Protein AF-A0A7X6ZWK4-F1 (afdb_monomer)

Sequence (92 aa):
MIKCIYLEFCKSGNEFFIVISVKNQQDYIENIIRTTVWKSLNKLGGRQVPEIYVVDCGSTDDTPIILDKICNDYEFVNVLTKEEYINFMEKR

pLDDT: mean 87.86, std 12.27, range [44.22, 98.19]

Solvent-accessible surface area (backbone atoms only — not comparable to full-atom values): 5320 Å² total; per-residue (Å²): 131,84,81,46,62,47,81,46,84,47,73,58,94,94,47,53,34,36,38,39,40,35,40,62,40,59,93,48,51,64,64,53,51,53,52,50,52,51,46,46,66,66,72,49,76,80,52,84,68,52,44,33,40,36,28,41,64,75,50,86,56,61,27,63,65,53,50,57,54,49,34,75,75,33,94,54,38,46,78,31,45,52,67,55,46,52,57,52,60,76,74,108

Structure (mmCIF, N/CA/C/O backbone):
data_AF-A0A7X6ZWK4-F1
#
_entry.id   AF-A0A7X6ZWK4-F1
#
loop_
_atom_site.group_PDB
_atom_site.id
_atom_site.type_symbol
_atom_site.label_atom_id
_atom_site.label_alt_id
_atom_site.label_comp_id
_atom_site.label_asym_id
_atom_site.label_entity_id
_atom_site.label_seq_id
_atom_site.pdbx_PDB_ins_code
_atom_site.Cartn_x
_atom_site.Cartn_y
_atom_site.Cartn_z
_atom_site.occupancy
_atom_site.B_iso_or_equiv
_atom_site.auth_seq_id
_atom_site.auth_comp_id
_atom_site.auth_asym_id
_atom_site.auth_atom_id
_atom_site.pdbx_PDB_model_num
ATOM 1 N N . MET A 1 1 ? -17.221 7.200 -11.543 1.00 45.84 1 MET A N 1
ATOM 2 C CA . MET A 1 1 ? -16.049 6.402 -11.130 1.00 45.84 1 MET A CA 1
ATOM 3 C C . MET A 1 1 ? -15.694 6.855 -9.724 1.00 45.84 1 MET A C 1
ATOM 5 O O . MET A 1 1 ? -15.276 7.995 -9.560 1.00 45.84 1 MET A O 1
ATOM 9 N N . ILE A 1 2 ? -16.034 6.066 -8.705 1.00 44.22 2 ILE A N 1
ATOM 10 C CA . ILE A 1 2 ? -15.778 6.443 -7.309 1.00 44.22 2 ILE A CA 1
ATOM 11 C C . ILE A 1 2 ? -14.258 6.413 -7.119 1.00 44.22 2 ILE A C 1
ATOM 13 O O . ILE A 1 2 ? -13.620 5.413 -7.439 1.00 44.22 2 ILE A O 1
ATOM 17 N N . LYS A 1 3 ? -13.670 7.530 -6.678 1.00 55.53 3 LYS A N 1
ATOM 18 C CA . LYS A 1 3 ? -12.245 7.608 -6.335 1.00 55.53 3 LYS A CA 1
ATOM 19 C C . LYS A 1 3 ? -12.022 6.822 -5.040 1.00 55.53 3 LYS A C 1
ATOM 21 O O . LYS A 1 3 ? -12.059 7.402 -3.964 1.00 55.53 3 LYS A O 1
ATOM 26 N N . CYS A 1 4 ? -11.826 5.511 -5.140 1.00 69.25 4 CYS A N 1
ATOM 27 C CA . CYS A 1 4 ? -11.445 4.673 -3.998 1.00 69.25 4 CYS A CA 1
ATOM 28 C C . CYS A 1 4 ? -9.921 4.552 -3.839 1.00 69.25 4 CYS A C 1
ATOM 30 O O . CYS A 1 4 ? -9.453 3.704 -3.085 1.00 69.25 4 CYS A O 1
ATOM 32 N N . ILE A 1 5 ? -9.161 5.377 -4.570 1.00 78.44 5 ILE A N 1
ATOM 33 C CA . ILE A 1 5 ? -7.708 5.484 -4.468 1.00 78.44 5 ILE A CA 1
ATOM 34 C C . ILE A 1 5 ? -7.340 6.952 -4.353 1.00 78.44 5 ILE A C 1
ATOM 36 O O . ILE A 1 5 ? -7.772 7.778 -5.167 1.00 78.44 5 ILE A O 1
ATOM 40 N N . TYR A 1 6 ? -6.530 7.262 -3.353 1.00 83.88 6 TYR A N 1
ATOM 41 C CA . TYR A 1 6 ? -5.999 8.591 -3.121 1.00 83.88 6 TYR A CA 1
ATOM 42 C C . TYR A 1 6 ? -4.496 8.498 -2.873 1.00 83.88 6 TYR A C 1
ATOM 44 O O . TYR A 1 6 ? -4.0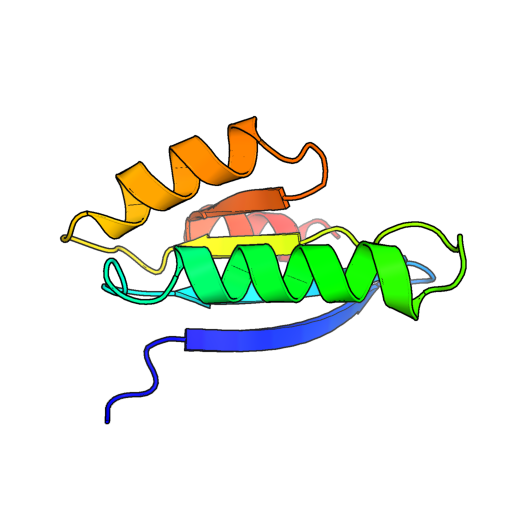57 7.674 -2.078 1.00 83.88 6 TYR A O 1
ATOM 52 N N . LEU A 1 7 ? -3.723 9.300 -3.608 1.00 86.69 7 LEU A N 1
ATOM 53 C CA . LEU A 1 7 ? -2.265 9.291 -3.566 1.00 86.69 7 LEU A CA 1
ATOM 54 C C . LEU A 1 7 ? -1.766 10.656 -3.105 1.00 86.69 7 LEU A C 1
ATOM 56 O O . LEU A 1 7 ? -2.063 11.670 -3.741 1.00 86.69 7 LEU A O 1
ATOM 60 N N . GLU A 1 8 ? -0.981 10.660 -2.035 1.00 86.31 8 GLU A N 1
ATOM 61 C CA . GLU A 1 8 ? -0.379 11.854 -1.450 1.00 86.31 8 GLU A CA 1
ATOM 62 C C . GLU A 1 8 ? 1.139 11.738 -1.398 1.00 86.31 8 GLU A C 1
ATOM 64 O O . GLU A 1 8 ? 1.696 10.668 -1.157 1.00 86.31 8 GLU A O 1
ATOM 69 N N . PHE A 1 9 ? 1.804 12.874 -1.594 1.00 82.69 9 PHE A N 1
ATOM 70 C CA . PHE A 1 9 ? 3.223 13.033 -1.306 1.00 82.69 9 PHE A CA 1
ATOM 71 C C . PHE A 1 9 ? 3.345 13.821 -0.011 1.00 82.69 9 PHE A C 1
ATOM 73 O O . PHE A 1 9 ? 2.942 14.984 0.057 1.00 82.69 9 PHE A O 1
ATOM 80 N N . CYS A 1 10 ? 3.903 13.186 1.006 1.00 81.94 10 CYS A N 1
ATOM 81 C CA . CYS A 1 10 ? 4.030 13.748 2.336 1.00 81.94 10 CYS A CA 1
ATOM 82 C C . CYS A 1 10 ? 5.500 14.034 2.650 1.00 81.94 10 CYS A C 1
ATOM 84 O O . CYS A 1 10 ? 6.417 13.413 2.102 1.00 81.94 10 CYS A O 1
ATOM 86 N N . LYS A 1 11 ? 5.722 14.992 3.551 1.00 81.06 11 LYS A N 1
ATOM 87 C CA . LYS A 1 11 ? 7.044 15.346 4.063 1.00 81.06 11 LYS A CA 1
ATOM 88 C C . LYS A 1 11 ? 6.974 15.455 5.582 1.00 81.06 11 LYS A C 1
ATOM 90 O O . LYS A 1 11 ? 6.156 16.222 6.083 1.00 81.06 11 LYS A O 1
ATOM 95 N N . SER A 1 12 ? 7.841 14.735 6.288 1.00 77.75 12 SER A N 1
ATOM 96 C CA . SER A 1 12 ? 8.068 14.918 7.727 1.00 77.75 12 SER A CA 1
ATOM 97 C C . SER A 1 12 ? 9.554 15.173 7.961 1.00 77.75 12 SER A C 1
ATOM 99 O O . SER A 1 12 ? 10.402 14.391 7.533 1.00 77.75 12 SER A O 1
ATOM 101 N N . GLY A 1 13 ? 9.896 16.318 8.555 1.00 80.81 13 GLY A N 1
ATOM 102 C CA . GLY A 1 13 ? 11.289 16.760 8.658 1.00 80.81 13 GLY A CA 1
ATOM 103 C C . GLY A 1 13 ? 11.968 16.855 7.283 1.00 80.81 13 GLY A C 1
ATOM 104 O O . GLY A 1 13 ? 11.531 17.620 6.423 1.00 80.81 13 GLY A O 1
ATOM 105 N N . ASN A 1 14 ? 13.036 16.079 7.074 1.00 73.50 14 ASN A N 1
ATOM 106 C CA . ASN A 1 14 ? 13.750 15.980 5.792 1.00 73.50 14 ASN A CA 1
ATOM 107 C C . ASN A 1 14 ? 13.370 14.738 4.968 1.00 73.50 14 ASN A C 1
ATOM 109 O O . ASN A 1 14 ? 13.894 14.566 3.867 1.00 73.50 14 ASN A O 1
ATOM 113 N N . GLU A 1 15 ? 12.463 13.900 5.468 1.00 79.00 15 GLU A N 1
ATOM 114 C CA . GLU A 1 15 ? 12.039 12.668 4.807 1.00 79.00 15 GLU A CA 1
ATOM 115 C C . GLU A 1 15 ? 10.793 12.906 3.954 1.00 79.00 15 GLU A C 1
ATOM 117 O O . GLU A 1 15 ? 9.853 13.597 4.360 1.00 79.00 15 GLU A O 1
ATOM 122 N N . PHE A 1 16 ? 10.785 12.308 2.765 1.00 84.75 16 PHE A N 1
ATOM 123 C CA . PHE A 1 16 ? 9.634 12.283 1.870 1.00 84.75 16 PHE A CA 1
ATOM 124 C C . PHE A 1 16 ? 9.093 10.862 1.794 1.00 84.75 16 PHE A C 1
ATOM 126 O O . PHE A 1 16 ? 9.860 9.913 1.647 1.00 84.75 16 PHE A O 1
ATOM 133 N N . PHE A 1 17 ? 7.774 10.727 1.853 1.00 90.62 17 PHE A N 1
ATOM 134 C CA . PHE A 1 17 ? 7.094 9.446 1.718 1.00 90.62 17 PHE A CA 1
ATOM 135 C C . PHE A 1 17 ? 5.816 9.601 0.899 1.00 90.62 17 PHE A C 1
ATOM 137 O O . PHE A 1 17 ? 5.286 10.703 0.734 1.00 90.62 17 PHE A O 1
ATOM 144 N N . ILE A 1 18 ? 5.344 8.492 0.348 1.00 92.38 18 ILE A N 1
ATOM 145 C CA . ILE A 1 18 ? 4.133 8.426 -0.465 1.00 92.38 18 ILE A CA 1
ATOM 146 C C . ILE A 1 18 ? 3.075 7.684 0.337 1.00 92.38 18 ILE A C 1
ATOM 148 O O . ILE A 1 18 ? 3.370 6.657 0.942 1.00 92.38 18 ILE A O 1
ATOM 152 N N . VAL A 1 19 ? 1.844 8.181 0.324 1.00 94.75 19 VAL A N 1
ATOM 153 C CA . VAL A 1 19 ? 0.698 7.504 0.938 1.00 94.75 19 VAL A CA 1
ATOM 154 C C . VAL A 1 19 ? -0.305 7.162 -0.152 1.00 94.75 19 VAL A C 1
ATOM 156 O O . VAL A 1 19 ? -0.673 8.023 -0.948 1.00 94.75 19 VAL A O 1
ATOM 159 N N . ILE A 1 20 ? -0.730 5.902 -0.208 1.00 95.44 20 ILE A N 1
ATOM 160 C CA . ILE A 1 20 ? -1.740 5.398 -1.139 1.00 95.44 20 ILE A CA 1
ATOM 161 C C . ILE A 1 20 ? -2.889 4.828 -0.314 1.00 95.44 20 ILE A C 1
ATOM 163 O O . ILE A 1 20 ? -2.832 3.691 0.141 1.00 95.44 20 ILE A O 1
ATOM 167 N N . SER A 1 21 ? -3.951 5.600 -0.127 1.00 95.25 21 SER A N 1
ATOM 168 C CA . SER A 1 21 ? -5.159 5.119 0.545 1.00 95.25 21 SER A CA 1
ATOM 169 C C . SER A 1 21 ? -6.039 4.373 -0.448 1.00 95.25 21 SER A C 1
ATOM 171 O O . SER A 1 21 ? -6.325 4.902 -1.527 1.00 95.25 21 SER A O 1
ATOM 173 N N . VAL A 1 22 ? -6.482 3.168 -0.092 1.00 95.31 22 VAL A N 1
ATOM 174 C CA . VAL A 1 22 ? -7.228 2.267 -0.979 1.00 95.31 22 VAL A CA 1
ATOM 175 C C . VAL A 1 22 ? -8.430 1.634 -0.276 1.00 95.31 22 VAL A C 1
ATOM 177 O O . VAL A 1 22 ? -8.403 1.397 0.930 1.00 95.31 22 VAL A O 1
ATOM 180 N N . LYS A 1 23 ? -9.503 1.365 -1.030 1.00 96.06 23 LYS A N 1
ATOM 181 C CA . LYS A 1 23 ? -10.609 0.500 -0.598 1.00 96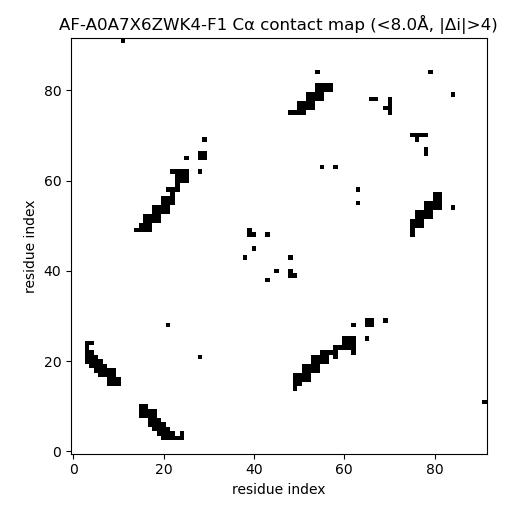.06 23 LYS A CA 1
ATOM 182 C C . LYS A 1 23 ? -11.271 -0.215 -1.772 1.00 96.06 23 LYS A C 1
ATOM 184 O O . LYS A 1 23 ? -11.811 0.459 -2.646 1.00 96.06 23 LYS A O 1
ATOM 189 N N . ASN A 1 24 ? -11.337 -1.540 -1.747 1.00 96.25 24 ASN A N 1
ATOM 190 C CA . ASN A 1 24 ? -12.009 -2.360 -2.760 1.00 96.25 24 ASN A CA 1
ATOM 191 C C . ASN A 1 24 ? -11.528 -2.064 -4.194 1.00 96.25 24 ASN A C 1
ATOM 193 O O . ASN A 1 24 ? -12.275 -1.522 -5.015 1.00 96.25 24 ASN A O 1
ATOM 197 N N . GLN A 1 25 ? -10.242 -2.288 -4.461 1.00 95.06 25 GLN A N 1
ATOM 198 C CA . GLN A 1 25 ? -9.571 -1.964 -5.724 1.00 95.06 25 GLN A CA 1
ATOM 199 C C . GLN A 1 25 ? -8.745 -3.131 -6.272 1.00 95.06 25 GLN A C 1
ATOM 201 O O . GLN A 1 25 ? -7.695 -2.900 -6.881 1.00 95.06 25 GLN A O 1
ATOM 206 N N . GLN A 1 26 ? -9.219 -4.366 -6.099 1.00 96.31 26 GLN A N 1
ATOM 207 C CA . GLN A 1 26 ? -8.513 -5.571 -6.549 1.00 96.31 26 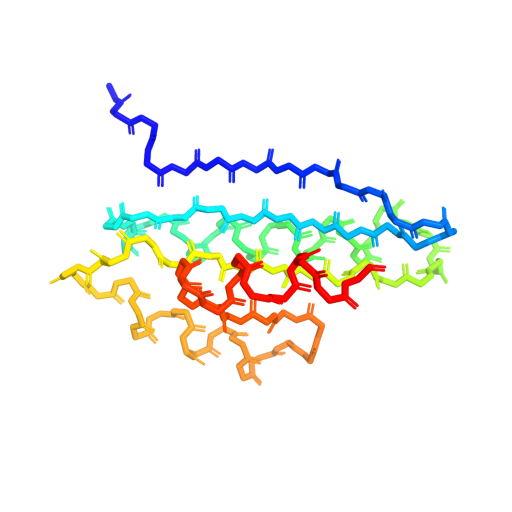GLN A CA 1
ATOM 208 C C . GLN A 1 26 ? -8.055 -5.511 -8.022 1.00 96.31 26 GLN A C 1
ATOM 210 O O . GLN A 1 26 ? -6.968 -5.972 -8.350 1.00 96.31 26 GLN A O 1
ATOM 215 N N . ASP A 1 27 ? -8.825 -4.858 -8.899 1.00 95.69 27 ASP A N 1
ATOM 216 C CA . ASP A 1 27 ? -8.539 -4.814 -10.339 1.00 95.69 27 ASP A CA 1
ATOM 217 C C . ASP A 1 27 ? -7.402 -3.844 -10.718 1.00 95.69 27 ASP A C 1
ATOM 219 O O . ASP A 1 27 ? -6.836 -3.936 -11.808 1.00 95.69 27 ASP A O 1
ATOM 223 N N . TYR A 1 28 ? -7.077 -2.876 -9.851 1.00 93.38 28 TYR A N 1
ATOM 224 C CA . TYR A 1 28 ? -6.209 -1.742 -10.208 1.00 93.38 28 TYR A CA 1
ATOM 225 C C . TYR A 1 28 ? -5.036 -1.525 -9.254 1.00 93.38 28 TYR A C 1
ATOM 227 O O . TYR A 1 28 ? -4.019 -0.954 -9.666 1.00 93.38 28 TYR A O 1
ATOM 235 N N . ILE A 1 29 ? -5.165 -1.939 -7.990 1.00 95.19 29 ILE A N 1
ATOM 236 C CA . ILE A 1 29 ? -4.222 -1.570 -6.931 1.00 95.19 29 ILE A CA 1
ATOM 237 C C . ILE A 1 29 ? -2.800 -2.057 -7.218 1.00 95.19 29 ILE A C 1
ATOM 239 O O . ILE A 1 29 ? -1.848 -1.298 -7.036 1.00 95.19 29 ILE A O 1
ATOM 243 N N . GLU A 1 30 ? -2.650 -3.263 -7.773 1.00 95.19 30 GLU A N 1
ATOM 244 C CA . GLU A 1 30 ? -1.335 -3.801 -8.124 1.00 95.19 30 GLU A CA 1
ATOM 245 C C . GLU A 1 30 ? -0.619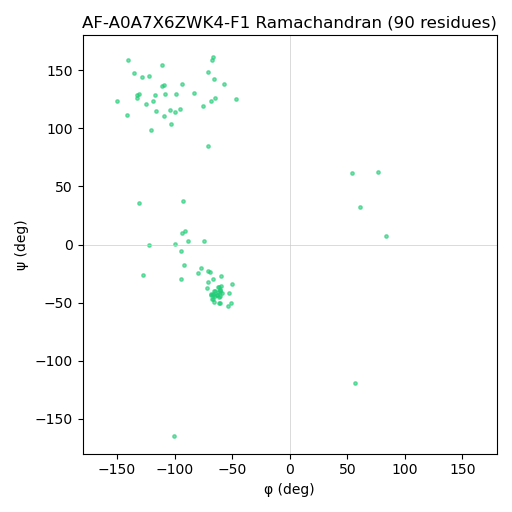 -2.925 -9.152 1.00 95.19 30 GLU A C 1
ATOM 247 O O . GLU A 1 30 ? 0.522 -2.505 -8.942 1.00 95.19 30 GLU A O 1
ATOM 252 N N . ASN A 1 31 ? -1.307 -2.589 -10.245 1.00 94.81 31 ASN A N 1
ATOM 253 C CA . ASN A 1 31 ? -0.726 -1.771 -11.303 1.00 94.81 31 ASN A CA 1
ATOM 254 C C . ASN A 1 31 ? -0.343 -0.373 -10.788 1.00 94.81 31 ASN A C 1
ATOM 256 O O . ASN A 1 31 ? 0.689 0.183 -11.173 1.00 94.81 31 ASN A O 1
ATOM 260 N N . ILE A 1 32 ? -1.142 0.194 -9.881 1.00 93.94 32 ILE A N 1
ATOM 261 C CA . ILE A 1 32 ? -0.883 1.509 -9.285 1.00 93.94 32 ILE A CA 1
ATOM 262 C C . ILE A 1 32 ? 0.357 1.479 -8.392 1.00 93.94 32 ILE A C 1
ATOM 264 O O . ILE A 1 32 ? 1.223 2.352 -8.537 1.00 93.94 32 ILE A O 1
ATOM 268 N N . ILE A 1 33 ? 0.484 0.479 -7.515 1.00 94.56 33 ILE A N 1
ATOM 269 C CA . ILE A 1 33 ? 1.652 0.361 -6.635 1.00 94.56 33 ILE A CA 1
ATOM 270 C C . ILE A 1 33 ? 2.906 0.093 -7.467 1.00 94.56 33 ILE A C 1
ATOM 272 O O . ILE A 1 33 ? 3.868 0.852 -7.353 1.00 94.56 33 ILE A O 1
ATOM 276 N N . ARG A 1 34 ? 2.885 -0.885 -8.384 1.00 94.12 34 ARG A N 1
ATOM 277 C CA . ARG A 1 34 ? 4.049 -1.201 -9.23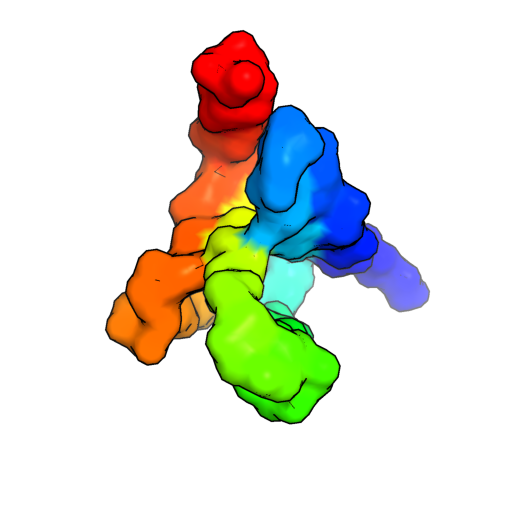6 1.00 94.12 34 ARG A CA 1
ATOM 278 C C . ARG A 1 34 ? 4.476 -0.015 -10.103 1.00 94.12 34 ARG A C 1
ATOM 280 O O . ARG A 1 34 ? 5.668 0.256 -10.235 1.00 94.12 34 ARG A O 1
ATOM 287 N N . THR A 1 35 ? 3.525 0.752 -10.638 1.00 92.62 35 THR A N 1
ATOM 288 C CA . THR A 1 35 ? 3.830 1.989 -11.378 1.00 92.62 35 THR A CA 1
ATOM 289 C C . THR A 1 35 ? 4.471 3.046 -10.478 1.00 92.62 35 THR A C 1
ATOM 291 O O . THR A 1 35 ? 5.382 3.756 -10.911 1.00 92.62 35 THR A O 1
ATOM 294 N N . THR A 1 36 ? 4.001 3.179 -9.237 1.00 91.31 36 THR A N 1
ATOM 295 C CA . THR A 1 36 ? 4.556 4.129 -8.261 1.00 91.31 36 THR A CA 1
ATOM 296 C C . THR A 1 36 ? 5.973 3.726 -7.867 1.00 91.31 36 THR A C 1
ATOM 298 O O . THR A 1 36 ? 6.875 4.552 -7.975 1.00 91.31 36 THR A O 1
ATOM 301 N N . VAL A 1 37 ? 6.194 2.448 -7.552 1.00 92.00 37 VAL A N 1
ATOM 302 C CA . VAL A 1 37 ? 7.516 1.853 -7.306 1.00 92.00 37 VAL A CA 1
ATOM 303 C C . VAL A 1 37 ? 8.464 2.120 -8.475 1.00 92.00 37 VAL A C 1
ATOM 305 O O . VAL A 1 37 ? 9.540 2.686 -8.285 1.00 92.00 37 VAL A O 1
ATOM 308 N N . TRP A 1 38 ? 8.052 1.793 -9.703 1.00 91.06 38 TRP A N 1
ATOM 309 C CA . TRP A 1 38 ? 8.877 2.007 -10.892 1.00 91.06 38 TRP A CA 1
ATOM 310 C C . TRP A 1 38 ? 9.253 3.482 -11.076 1.00 91.06 38 TRP A C 1
ATOM 312 O O . TRP A 1 38 ? 10.406 3.792 -11.384 1.00 91.06 38 TRP A O 1
ATOM 322 N N . LYS A 1 39 ? 8.315 4.411 -10.852 1.00 87.38 39 LYS A N 1
ATOM 323 C CA . LYS A 1 39 ? 8.600 5.853 -10.907 1.00 87.38 39 LYS A CA 1
ATOM 324 C C . LYS A 1 39 ? 9.577 6.273 -9.812 1.00 87.38 39 LYS A C 1
ATOM 326 O O . LYS A 1 39 ? 10.498 7.024 -10.122 1.00 87.38 39 LYS A O 1
ATOM 331 N N . SER A 1 40 ? 9.402 5.797 -8.582 1.00 86.50 40 SER A N 1
ATOM 332 C CA . SER A 1 40 ? 10.289 6.112 -7.457 1.00 86.50 40 SER A CA 1
ATOM 333 C C . SER A 1 40 ? 11.719 5.635 -7.715 1.00 86.50 40 SER A C 1
ATOM 335 O O . SER A 1 40 ? 12.654 6.416 -7.557 1.00 86.50 40 SER A O 1
ATOM 337 N N . LEU A 1 41 ? 11.891 4.407 -8.214 1.00 86.12 41 LEU A N 1
ATOM 338 C CA . LEU A 1 41 ? 13.207 3.836 -8.520 1.00 86.12 41 LEU A CA 1
ATOM 339 C C . LEU A 1 41 ? 13.909 4.554 -9.683 1.00 86.12 41 LEU A C 1
ATOM 341 O O . LEU A 1 41 ? 15.103 4.830 -9.613 1.00 86.12 41 LEU A O 1
ATOM 345 N N . ASN A 1 42 ? 13.176 4.880 -10.753 1.00 80.25 42 ASN A N 1
ATOM 346 C CA . ASN A 1 42 ? 13.793 5.367 -11.991 1.00 80.25 42 ASN A CA 1
ATOM 347 C C . ASN A 1 42 ? 13.861 6.896 -12.105 1.00 80.25 42 ASN A C 1
ATOM 349 O O . ASN A 1 42 ? 14.764 7.416 -12.757 1.00 80.25 42 ASN A O 1
ATOM 353 N N . LYS A 1 43 ? 12.924 7.645 -11.507 1.00 66.25 43 LYS A N 1
ATOM 354 C CA . LYS A 1 43 ? 12.865 9.113 -11.669 1.00 66.25 43 LYS A CA 1
ATOM 355 C C . LYS A 1 43 ? 13.630 9.896 -10.608 1.00 66.25 43 LYS A C 1
ATOM 357 O O . LYS A 1 43 ? 13.916 11.067 -10.840 1.00 66.25 43 LYS A O 1
ATOM 362 N N . LEU A 1 44 ? 13.974 9.287 -9.473 1.00 61.09 44 LEU A N 1
ATOM 363 C CA . LEU A 1 44 ? 14.692 9.975 -8.391 1.00 61.09 44 LEU A CA 1
ATOM 364 C C . LEU A 1 44 ? 16.224 9.917 -8.528 1.00 61.09 44 LEU A C 1
ATOM 366 O O . LEU A 1 44 ? 16.929 10.457 -7.677 1.00 61.09 44 LEU A O 1
ATOM 370 N N . GLY A 1 45 ? 16.745 9.323 -9.609 1.00 53.41 45 GLY A N 1
ATOM 371 C CA . GLY A 1 45 ? 18.156 9.436 -9.998 1.00 53.41 45 GLY A CA 1
ATOM 372 C C . GLY A 1 45 ? 19.154 8.904 -8.964 1.00 53.41 45 GLY A C 1
ATOM 373 O O . GLY A 1 45 ? 20.238 9.464 -8.837 1.00 53.41 45 GLY A O 1
ATOM 374 N N . GLY A 1 46 ? 18.784 7.874 -8.195 1.00 51.69 46 GLY A N 1
ATOM 375 C CA . GLY A 1 46 ? 19.638 7.287 -7.153 1.00 51.69 46 GLY A CA 1
ATOM 376 C C . GLY A 1 46 ? 19.598 8.002 -5.796 1.00 51.69 46 GLY A C 1
ATOM 377 O O . GLY A 1 46 ? 20.374 7.658 -4.908 1.00 51.69 46 GLY A O 1
ATOM 378 N N . ARG A 1 47 ? 18.703 8.982 -5.603 1.00 62.44 47 ARG A N 1
ATOM 379 C CA . ARG A 1 47 ? 18.337 9.452 -4.255 1.00 62.44 47 ARG A CA 1
ATOM 380 C C . ARG A 1 47 ? 17.569 8.359 -3.508 1.00 62.44 47 ARG A C 1
ATOM 382 O O . ARG A 1 47 ? 16.997 7.472 -4.137 1.00 62.44 47 ARG A O 1
ATOM 389 N N . GLN A 1 48 ? 17.563 8.451 -2.177 1.00 71.31 48 GLN A N 1
ATOM 390 C CA . GLN A 1 48 ? 16.842 7.536 -1.291 1.00 71.31 48 GLN A CA 1
ATOM 391 C C . GLN A 1 48 ? 15.408 7.325 -1.797 1.00 71.31 48 GLN A C 1
ATOM 393 O O . GLN A 1 48 ? 14.682 8.291 -2.050 1.00 71.31 48 GLN A O 1
ATOM 398 N N . VAL A 1 49 ? 15.041 6.061 -2.005 1.00 83.88 49 VAL A N 1
ATOM 399 C CA . VAL A 1 49 ? 13.692 5.674 -2.422 1.00 83.88 49 VAL A CA 1
ATOM 400 C C . VAL A 1 49 ? 12.742 6.056 -1.284 1.00 83.88 49 VAL A C 1
ATOM 402 O O . VAL A 1 49 ? 13.025 5.693 -0.143 1.00 83.88 49 VAL A O 1
ATOM 405 N N . PRO A 1 50 ? 11.670 6.826 -1.544 1.00 88.38 50 PRO A N 1
ATOM 406 C CA . PRO A 1 50 ? 10.727 7.189 -0.501 1.00 88.38 50 PRO A CA 1
ATOM 40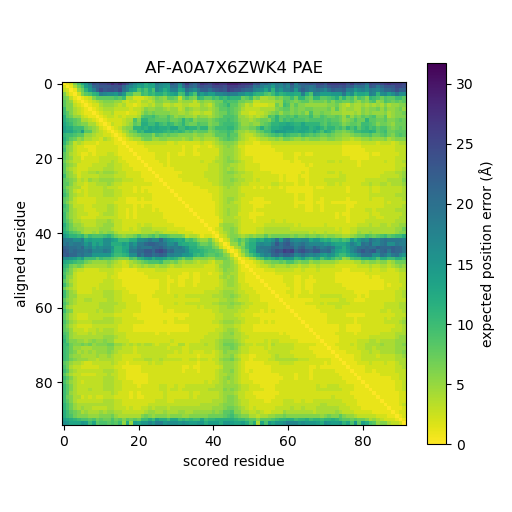7 C C . PRO A 1 50 ? 10.002 5.939 -0.009 1.00 88.38 50 PRO A C 1
ATOM 409 O O . PRO A 1 50 ? 9.616 5.091 -0.816 1.00 88.38 50 PRO A O 1
ATOM 412 N N . GLU A 1 51 ? 9.752 5.885 1.295 1.00 92.44 51 GLU A N 1
ATOM 413 C CA . GLU A 1 51 ? 8.802 4.934 1.866 1.00 92.44 51 GLU A CA 1
ATOM 414 C C . GLU A 1 51 ? 7.429 5.118 1.206 1.00 92.44 51 GLU A C 1
ATOM 416 O O . GLU A 1 51 ? 6.980 6.249 0.970 1.00 92.44 51 GLU A O 1
ATOM 421 N N . ILE A 1 52 ? 6.758 4.012 0.903 1.00 94.31 52 ILE A N 1
ATOM 422 C CA . ILE A 1 52 ? 5.402 3.992 0.357 1.00 94.31 52 ILE A CA 1
ATOM 423 C C . ILE A 1 52 ? 4.501 3.308 1.381 1.00 94.31 52 ILE A C 1
ATOM 425 O O . ILE A 1 52 ? 4.632 2.114 1.626 1.00 94.31 52 ILE A O 1
ATOM 429 N N . TYR A 1 53 ? 3.559 4.053 1.948 1.00 95.50 53 TYR A N 1
ATOM 430 C CA . TYR A 1 53 ? 2.544 3.525 2.855 1.00 95.50 53 TYR A CA 1
ATOM 431 C C . TYR A 1 53 ? 1.242 3.316 2.094 1.00 95.50 53 TYR A C 1
ATOM 433 O O . TYR A 1 53 ? 0.617 4.275 1.639 1.00 95.50 53 TYR A O 1
ATOM 441 N N . VAL A 1 54 ? 0.817 2.068 1.950 1.00 96.88 54 VAL A N 1
ATOM 442 C CA . VAL A 1 54 ? -0.487 1.730 1.383 1.00 96.88 54 VAL A CA 1
ATOM 443 C C . VAL A 1 54 ? -1.469 1.529 2.527 1.00 96.88 54 VAL A C 1
ATOM 445 O O . VAL A 1 54 ? -1.287 0.640 3.351 1.00 96.88 54 VAL A O 1
ATOM 448 N N . VAL A 1 55 ? -2.497 2.370 2.594 1.00 96.94 55 VAL A N 1
ATOM 449 C CA . VAL A 1 55 ? -3.460 2.388 3.698 1.00 96.94 55 VAL A CA 1
ATOM 450 C C . VAL A 1 55 ? -4.757 1.726 3.254 1.00 96.94 55 VAL A C 1
ATOM 452 O O . VAL A 1 55 ? -5.555 2.335 2.532 1.00 96.94 55 VAL A O 1
ATOM 455 N N . ASP A 1 56 ? -4.988 0.488 3.690 1.00 96.94 56 ASP A N 1
ATOM 456 C CA . ASP A 1 56 ? -6.254 -0.198 3.438 1.00 96.94 56 ASP A CA 1
ATOM 457 C C . ASP A 1 56 ? -7.358 0.346 4.357 1.00 96.94 56 ASP A C 1
ATOM 459 O O . ASP A 1 56 ? -7.304 0.278 5.591 1.00 96.94 56 ASP A O 1
ATOM 463 N N . CYS A 1 57 ? -8.400 0.898 3.741 1.00 95.88 57 CYS A N 1
ATOM 464 C CA . CYS A 1 57 ? -9.535 1.527 4.414 1.00 95.88 57 CYS A CA 1
ATOM 465 C C . CYS A 1 57 ? -10.696 0.536 4.638 1.00 95.88 57 CYS A C 1
ATOM 467 O O . CYS A 1 57 ? -11.881 0.898 4.524 1.00 95.88 57 CYS A O 1
ATOM 469 N N . GLY A 1 58 ? -10.343 -0.710 4.961 1.00 95.69 58 GLY A N 1
ATOM 470 C CA . GLY A 1 58 ? -11.259 -1.815 5.230 1.00 95.69 58 GLY A CA 1
ATOM 471 C C . GLY A 1 58 ? -11.843 -2.394 3.949 1.00 95.69 58 GLY A C 1
ATOM 472 O O . GLY A 1 58 ? -13.058 -2.286 3.731 1.00 95.69 58 GLY A O 1
ATOM 473 N N . SER A 1 59 ? -10.979 -2.938 3.090 1.00 96.25 59 SER A N 1
ATOM 474 C CA . SER A 1 59 ? -11.408 -3.657 1.892 1.00 96.25 59 SER A CA 1
ATOM 475 C C . SER A 1 59 ? -12.046 -5.003 2.248 1.00 96.25 59 SER A C 1
ATOM 477 O O . SER A 1 59 ? -11.698 -5.641 3.237 1.00 96.25 59 SER A O 1
ATOM 479 N N . THR A 1 60 ? -13.010 -5.425 1.436 1.00 96.56 60 THR A N 1
ATOM 480 C CA . THR A 1 60 ? -13.763 -6.684 1.583 1.00 96.56 60 THR A CA 1
ATOM 481 C C . THR A 1 60 ? -13.650 -7.583 0.352 1.00 96.56 60 THR A C 1
ATOM 483 O O . THR A 1 60 ? -14.284 -8.632 0.302 1.00 96.56 60 THR A O 1
ATOM 486 N N . ASP A 1 61 ? -12.924 -7.125 -0.665 1.00 96.56 61 ASP A N 1
ATOM 487 C CA . ASP A 1 61 ? -12.605 -7.850 -1.892 1.00 96.56 61 ASP A CA 1
ATOM 488 C C . ASP A 1 61 ? -11.16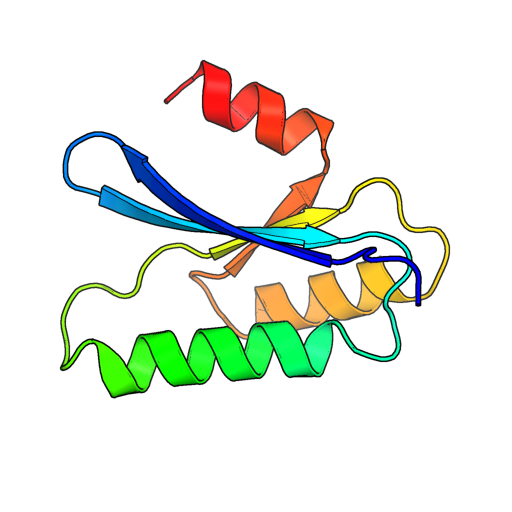9 -8.414 -1.812 1.00 96.56 61 ASP A C 1
ATOM 490 O O . ASP A 1 61 ? -10.574 -8.428 -0.732 1.00 96.56 61 ASP A O 1
ATOM 494 N N . ASP A 1 62 ? -10.580 -8.844 -2.931 1.00 98.19 62 ASP A N 1
ATOM 495 C CA . ASP A 1 62 ? -9.230 -9.435 -2.934 1.00 98.19 62 ASP A CA 1
ATOM 496 C C . ASP A 1 62 ? -8.090 -8.410 -2.743 1.00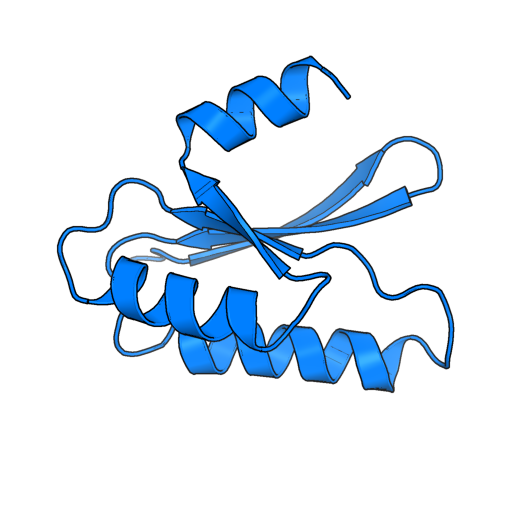 98.19 62 ASP A C 1
ATOM 498 O O . ASP A 1 62 ? -6.912 -8.782 -2.754 1.00 98.19 62 ASP A O 1
ATOM 502 N N . THR A 1 63 ? -8.398 -7.122 -2.527 1.00 97.06 63 THR A N 1
ATOM 503 C CA . THR A 1 63 ? -7.392 -6.067 -2.304 1.00 97.06 63 THR A CA 1
ATOM 504 C C . THR A 1 63 ? -6.378 -6.440 -1.216 1.00 97.06 63 THR A C 1
ATOM 506 O O . THR A 1 63 ? -5.186 -6.368 -1.513 1.00 97.06 63 THR A O 1
ATOM 509 N N . PRO A 1 64 ? -6.761 -6.888 0.000 1.00 97.19 64 PRO A N 1
ATOM 510 C CA . PRO A 1 64 ? -5.788 -7.196 1.053 1.00 97.19 64 PRO A CA 1
ATOM 511 C C . PRO A 1 64 ? -4.818 -8.320 0.667 1.00 97.19 64 PRO A C 1
ATOM 513 O O . PRO A 1 64 ? -3.633 -8.239 0.973 1.00 97.19 64 PRO A O 1
ATOM 516 N N . ILE A 1 65 ? -5.293 -9.331 -0.071 1.00 97.81 65 ILE A N 1
ATOM 517 C CA . ILE A 1 65 ? -4.465 -10.448 -0.556 1.00 97.81 65 ILE A CA 1
ATOM 518 C C . ILE A 1 65 ? -3.425 -9.947 -1.565 1.00 97.81 65 ILE A C 1
ATOM 520 O O . ILE A 1 65 ? -2.281 -10.401 -1.577 1.00 97.81 65 ILE A O 1
ATOM 524 N N . ILE A 1 66 ? -3.818 -9.016 -2.434 1.00 97.50 66 ILE A N 1
ATOM 525 C CA . ILE A 1 66 ? -2.919 -8.404 -3.416 1.00 97.50 66 ILE A CA 1
ATOM 526 C C . ILE A 1 66 ? -1.882 -7.519 -2.713 1.00 97.50 66 ILE A C 1
ATOM 528 O O . ILE A 1 66 ? -0.701 -7.579 -3.052 1.00 97.50 66 ILE A O 1
ATOM 532 N N . LEU A 1 67 ? -2.303 -6.732 -1.719 1.00 96.56 67 LEU A N 1
ATOM 533 C CA . LEU A 1 67 ? -1.413 -5.874 -0.934 1.00 96.56 67 LEU A CA 1
ATOM 534 C C . LEU A 1 67 ? -0.342 -6.677 -0.185 1.00 96.56 67 LEU A C 1
ATOM 536 O O . LEU A 1 67 ? 0.828 -6.306 -0.252 1.00 96.56 67 LEU A O 1
ATOM 540 N N . ASP A 1 68 ? -0.723 -7.791 0.446 1.00 95.56 68 ASP A N 1
ATOM 541 C CA . ASP A 1 68 ? 0.199 -8.687 1.160 1.00 95.56 68 ASP A CA 1
ATOM 542 C C . ASP A 1 68 ? 1.274 -9.279 0.231 1.00 95.56 68 ASP A C 1
ATOM 544 O O . ASP A 1 68 ? 2.461 -9.319 0.551 1.00 95.56 68 ASP A O 1
ATOM 548 N N . LYS A 1 69 ? 0.903 -9.664 -0.994 1.00 95.88 69 LYS A N 1
ATOM 549 C CA . LYS A 1 69 ? 1.891 -10.116 -1.990 1.00 95.88 69 LYS A CA 1
ATOM 550 C C . LYS A 1 69 ? 2.869 -9.004 -2.366 1.00 95.88 69 LYS A C 1
ATOM 552 O O . LYS A 1 69 ? 4.066 -9.247 -2.461 1.00 95.88 69 LYS A O 1
ATOM 557 N N . ILE A 1 70 ? 2.371 -7.786 -2.570 1.00 93.06 70 ILE A N 1
ATOM 558 C CA . ILE A 1 70 ? 3.192 -6.664 -3.040 1.00 93.06 70 ILE A CA 1
ATOM 559 C C . ILE A 1 70 ? 4.154 -6.157 -1.962 1.00 93.06 70 ILE A C 1
ATOM 561 O O . ILE A 1 70 ? 5.278 -5.795 -2.305 1.00 93.06 70 ILE A O 1
ATOM 565 N N . CYS A 1 71 ? 3.768 -6.123 -0.683 1.00 91.00 71 CYS A N 1
ATOM 566 C CA . CYS A 1 71 ? 4.706 -5.710 0.370 1.00 91.00 71 CYS A CA 1
ATOM 567 C C . CYS A 1 71 ? 5.861 -6.708 0.536 1.00 91.00 71 CYS A C 1
ATOM 569 O O . CYS A 1 71 ? 6.978 -6.305 0.837 1.00 91.00 71 CYS A O 1
ATOM 571 N N . ASN A 1 72 ? 5.628 -7.992 0.248 1.00 92.75 72 ASN A N 1
ATOM 572 C CA . ASN A 1 72 ? 6.688 -9.001 0.216 1.00 92.75 72 ASN A CA 1
ATOM 573 C C . ASN A 1 72 ? 7.641 -8.843 -0.989 1.00 92.75 72 ASN A C 1
ATOM 575 O O . ASN A 1 72 ? 8.786 -9.284 -0.917 1.00 92.75 72 ASN A O 1
ATOM 579 N N . ASP A 1 73 ? 7.201 -8.196 -2.076 1.00 93.88 73 ASP A N 1
ATOM 580 C CA . ASP A 1 73 ? 8.037 -7.919 -3.254 1.00 93.88 73 ASP A CA 1
ATOM 581 C C . ASP A 1 73 ? 8.974 -6.704 -3.055 1.00 93.88 73 ASP A C 1
ATOM 583 O O . ASP A 1 73 ? 9.994 -6.599 -3.744 1.00 93.88 73 ASP A O 1
ATOM 587 N N . TYR A 1 74 ? 8.632 -5.758 -2.166 1.00 92.81 74 TYR A N 1
ATOM 588 C CA . TYR A 1 74 ? 9.326 -4.468 -2.037 1.00 92.81 74 TYR A CA 1
ATOM 589 C C . TYR A 1 74 ? 9.465 -4.009 -0.574 1.00 92.81 74 TYR A C 1
ATOM 591 O O . TYR A 1 74 ? 8.498 -3.557 0.030 1.00 92.81 74 TYR A O 1
ATOM 599 N N . GLU A 1 75 ? 10.694 -3.994 -0.045 1.00 91.81 75 GLU A N 1
ATOM 600 C CA . GLU A 1 75 ? 10.985 -3.655 1.366 1.00 91.81 75 GLU A CA 1
ATOM 601 C C . GLU A 1 75 ? 10.542 -2.244 1.807 1.00 91.81 75 GLU A C 1
ATOM 603 O O . GLU A 1 75 ? 10.266 -2.026 2.980 1.00 91.81 75 GLU A O 1
ATOM 608 N N . PHE A 1 76 ? 10.460 -1.282 0.882 1.00 92.06 76 PHE A N 1
ATOM 609 C CA . PHE A 1 76 ? 10.040 0.106 1.150 1.00 92.06 76 PHE A CA 1
ATOM 610 C C . PHE A 1 76 ? 8.533 0.336 0.920 1.00 92.06 76 PHE A C 1
ATOM 612 O O . PHE A 1 76 ? 8.073 1.481 0.857 1.00 92.06 76 PHE A O 1
ATOM 619 N N . VAL A 1 77 ? 7.756 -0.736 0.720 1.00 96.00 77 VAL A N 1
ATOM 620 C CA . VAL A 1 77 ? 6.294 -0.694 0.599 1.00 96.00 77 VAL A CA 1
ATOM 621 C C . VAL A 1 77 ? 5.680 -1.317 1.846 1.00 96.00 77 VAL A C 1
ATOM 623 O O . VAL A 1 77 ? 5.716 -2.527 2.042 1.00 96.00 77 VAL A O 1
ATOM 626 N N . ASN A 1 78 ? 5.057 -0.479 2.666 1.00 95.88 78 ASN A N 1
ATOM 627 C CA . ASN A 1 78 ? 4.429 -0.875 3.918 1.00 95.88 78 ASN A CA 1
ATOM 628 C C . ASN A 1 78 ? 2.909 -0.814 3.777 1.00 95.88 78 ASN A C 1
ATOM 630 O O . ASN A 1 78 ? 2.364 0.208 3.358 1.00 95.88 78 ASN A O 1
ATOM 634 N N . VAL A 1 79 ? 2.216 -1.886 4.151 1.00 96.69 79 VAL A N 1
ATOM 635 C CA . VAL A 1 79 ? 0.749 -1.924 4.172 1.00 96.69 79 VAL A CA 1
ATOM 636 C C . VAL A 1 79 ? 0.281 -1.687 5.599 1.00 96.69 79 VAL A C 1
ATOM 638 O O . VAL A 1 79 ? 0.762 -2.331 6.525 1.00 96.69 79 VAL A O 1
ATOM 641 N N . LEU A 1 80 ? -0.642 -0.747 5.770 1.00 96.44 80 LEU A N 1
ATOM 642 C CA . LEU A 1 80 ? -1.221 -0.386 7.056 1.00 96.44 80 LEU A CA 1
ATOM 643 C C . LEU A 1 80 ? -2.740 -0.418 6.944 1.00 96.44 80 LEU A C 1
ATOM 645 O O . LEU A 1 80 ? -3.321 0.007 5.944 1.00 96.44 80 LEU A O 1
ATOM 649 N N . THR A 1 81 ? -3.408 -0.843 8.001 1.00 96.31 81 THR A N 1
ATOM 650 C CA . THR A 1 81 ? -4.810 -0.492 8.205 1.00 96.31 81 THR A CA 1
ATOM 651 C C . THR A 1 81 ? -4.937 1.010 8.460 1.00 96.31 81 THR A C 1
ATOM 653 O O . THR A 1 81 ? -3.991 1.696 8.864 1.00 96.31 81 THR A O 1
ATOM 656 N N . LYS A 1 82 ? -6.145 1.545 8.276 1.00 94.31 82 LYS A N 1
ATOM 657 C CA . LYS A 1 82 ? -6.440 2.941 8.625 1.00 94.31 82 LYS A CA 1
ATOM 658 C C . LYS A 1 82 ? -6.056 3.292 10.072 1.00 94.31 82 LYS A C 1
ATOM 660 O O . LYS A 1 82 ? -5.542 4.383 10.307 1.00 94.31 82 LYS A O 1
ATOM 665 N N . GLU A 1 83 ? -6.322 2.404 11.029 1.00 95.44 83 GLU A N 1
ATOM 666 C CA . GLU A 1 83 ? -6.021 2.638 12.449 1.00 95.44 83 GLU A CA 1
ATOM 667 C C . GLU A 1 83 ? -4.512 2.662 12.709 1.00 95.44 83 GLU A C 1
ATOM 669 O O . GLU A 1 83 ? -4.015 3.559 13.391 1.00 95.44 83 GLU A O 1
ATOM 674 N N . GLU A 1 84 ? -3.764 1.735 12.109 1.00 96.31 84 GLU A N 1
ATOM 675 C CA . GLU A 1 84 ? -2.301 1.719 12.191 1.00 96.31 84 GLU A CA 1
ATOM 676 C C . GLU A 1 84 ? -1.686 2.972 11.570 1.00 96.31 84 GLU A C 1
ATOM 678 O O . GLU A 1 84 ? -0.781 3.552 12.165 1.00 96.31 84 GLU A O 1
ATOM 683 N N . TYR A 1 85 ? -2.204 3.438 10.429 1.00 94.25 85 TYR A N 1
ATOM 684 C CA . TYR A 1 85 ? -1.725 4.665 9.793 1.00 94.25 85 TYR A CA 1
ATOM 685 C C . TYR A 1 85 ? -1.954 5.908 10.661 1.00 94.25 85 TYR A C 1
ATOM 687 O O . TYR A 1 85 ? -1.050 6.729 10.796 1.00 94.25 85 TYR A O 1
ATOM 695 N N . ILE A 1 86 ? -3.125 6.045 11.292 1.00 93.12 86 ILE A N 1
ATOM 696 C CA . ILE A 1 86 ? -3.392 7.165 12.211 1.00 93.12 86 ILE A CA 1
ATOM 697 C C . ILE A 1 86 ? -2.410 7.124 13.389 1.00 93.12 86 ILE A C 1
ATOM 699 O O . ILE A 1 86 ? -1.711 8.106 13.635 1.00 93.12 86 ILE A O 1
ATOM 703 N N . ASN A 1 87 ? -2.279 5.967 14.045 1.00 94.38 87 ASN A N 1
ATOM 704 C CA . ASN A 1 87 ? -1.347 5.781 15.162 1.00 94.38 87 ASN A CA 1
ATOM 705 C C . ASN A 1 87 ? 0.116 6.031 14.761 1.00 94.38 87 ASN A C 1
ATOM 707 O O . ASN A 1 87 ? 0.915 6.510 15.565 1.00 94.38 87 ASN A O 1
ATOM 711 N N . PHE A 1 88 ? 0.483 5.666 13.533 1.00 89.56 88 PHE A N 1
ATOM 712 C CA . PHE A 1 88 ? 1.808 5.899 12.973 1.00 89.56 88 PHE A CA 1
ATOM 713 C C . PHE A 1 88 ? 2.078 7.394 12.771 1.00 89.56 88 PHE A C 1
ATOM 715 O O . PHE A 1 88 ? 3.149 7.876 13.136 1.00 89.56 88 PHE A O 1
ATOM 722 N N . MET A 1 89 ? 1.100 8.134 12.247 1.00 87.44 89 MET A N 1
ATOM 723 C CA . MET A 1 89 ? 1.220 9.573 12.003 1.00 87.44 89 MET A CA 1
ATOM 724 C C . MET A 1 89 ? 1.225 10.402 13.291 1.00 87.44 89 MET A C 1
ATOM 726 O O . MET A 1 89 ? 1.900 11.422 13.336 1.00 87.44 89 MET A O 1
ATOM 730 N N . GLU A 1 90 ? 0.526 9.972 14.343 1.00 87.31 90 GLU A N 1
ATOM 731 C CA . GLU A 1 90 ? 0.545 10.651 15.651 1.00 87.31 90 GLU A CA 1
ATOM 732 C C . GLU A 1 90 ? 1.889 10.529 16.387 1.00 87.31 90 GLU A C 1
ATOM 734 O O . GLU A 1 90 ? 2.203 11.348 17.248 1.00 87.31 90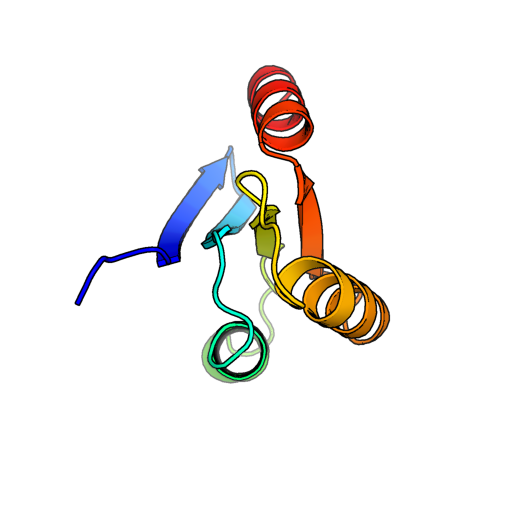 GLU A O 1
ATOM 739 N N . LYS A 1 91 ? 2.676 9.494 16.073 1.00 80.12 91 LYS A N 1
ATOM 740 C CA . LYS A 1 91 ? 3.972 9.210 16.714 1.00 80.12 91 LYS A CA 1
ATOM 741 C C . LYS A 1 91 ? 5.175 9.779 15.955 1.00 80.12 91 LYS A C 1
ATOM 743 O O . LYS A 1 91 ? 6.297 9.634 16.442 1.00 80.12 91 LYS A O 1
ATOM 748 N N . ARG A 1 92 ? 4.955 10.351 14.770 1.00 71.19 92 ARG A N 1
ATOM 749 C CA . ARG A 1 92 ? 5.988 10.910 13.888 1.00 71.19 92 ARG A CA 1
ATOM 750 C C . ARG A 1 92 ? 6.177 12.404 14.116 1.00 71.19 92 ARG A C 1
ATOM 752 O O . ARG A 1 92 ? 7.339 12.844 13.985 1.00 71.19 92 ARG A O 1
#

Mean predicted aligned error: 4.79 Å

Nearest PDB structures (foldseek):
  2q3l-assembly2_A-2  TM=5.312E-01  e=6.742E-02  Shewanella loihica PV-4
  8rz3-assembly2_B  TM=6.026E-01  e=1.191E+00  Variovorax paradoxus
  8jjt-assembly2_A  TM=5.487E-01  e=1.555E+00  Variovorax paradoxus
  9f9a-assembly1_B  TM=4.136E-01  e=9.116E-01  Homo sapiens

Radius of gyration: 12.93 Å; Cα contacts (8 Å, |Δi|>4): 129; chains: 1; bounding box: 36×27×29 Å

Foldseek 3Di:
DDCQWDWDWDDDDHAIAIEIEGEAPVPPPLVVVVVLQVCQVPVVPPPDRHQYEYEYADYPDCVVVSLVVVCVVDVSYHYHYPVRVVVVVVVD

Secondary structure (DSSP, 8-state):
----EEEEEEEETTEEEEEEEESS-TTTHHHHHHHHHHHHHHHSTTSPPPEEEEEE----SSHHHHHHHHHHH-TTEEEEEHHHHHHHHHT-